Protein AF-A0A957SH81-F1 (afdb_monomer)

pLDDT: mean 86.47, std 14.33, range [43.03, 98.06]

Mean predicted aligned error: 6.51 Å

Solvent-accessible surface area (backbone atoms only — not comparable to full-atom values): 3936 Å² total; per-residue (Å²): 132,85,79,75,82,78,61,67,90,76,64,73,81,71,57,66,62,54,54,49,58,69,67,54,82,62,88,47,74,68,46,46,50,51,50,52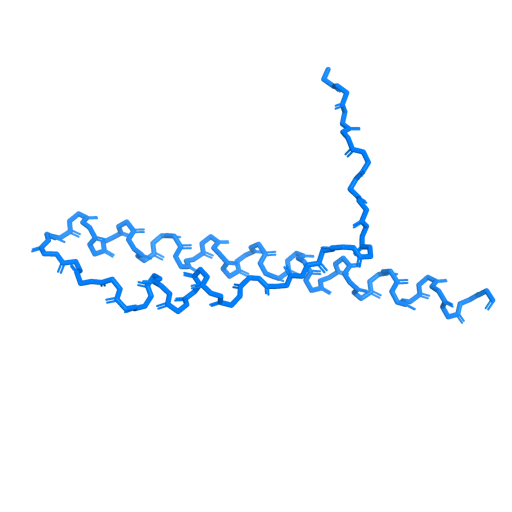,51,51,56,50,52,48,51,54,52,44,51,52,51,53,49,53,51,50,52,53,56,60,56,61,71,77,109

Foldseek 3Di:
DPPDPPPLVPQDQDPVVVVVLVPDDDPDPVSVVVSVVVNVVSVVVVVVNVVSNVVVVVVVVVD

Sequence (63 aa):
MSGENVNIRTIAIDKELEESLRAFKAETPEEVECRRELLRYKRQIDDVVRELIRFSNSSNSRS

Secondary structure (DSSP, 8-state):
-------GGG----HHHHHHHHH----SHHHHHHHHHHHHHHHHHHHHHHHHHHHHHHHHT--

Structure (mmCIF, N/CA/C/O backbone):
data_AF-A0A957SH81-F1
#
_entry.id   AF-A0A957SH81-F1
#
loop_
_atom_site.group_PDB
_atom_site.id
_atom_site.type_symbol
_atom_site.label_atom_id
_atom_site.label_alt_id
_atom_site.label_comp_id
_atom_site.label_asym_id
_atom_site.label_entity_id
_atom_site.label_seq_id
_atom_site.pdbx_PDB_ins_code
_atom_site.Cartn_x
_atom_site.Cartn_y
_atom_site.Cartn_z
_atom_site.occupancy
_atom_site.B_iso_or_equiv
_atom_site.auth_seq_id
_atom_site.auth_comp_id
_atom_site.auth_asym_id
_atom_site.auth_atom_id
_atom_site.pdbx_PDB_model_num
ATOM 1 N N . MET A 1 1 ? 25.392 12.614 -1.530 1.00 43.03 1 MET A N 1
ATOM 2 C CA . MET A 1 1 ? 24.446 11.482 -1.527 1.00 43.03 1 MET A CA 1
ATOM 3 C C . MET A 1 1 ? 24.611 10.780 -2.854 1.00 43.03 1 MET A C 1
ATOM 5 O O . MET A 1 1 ? 24.226 11.340 -3.872 1.00 43.03 1 MET A O 1
ATOM 9 N N . SER A 1 2 ? 25.306 9.648 -2.870 1.00 51.34 2 SER A N 1
ATOM 10 C CA . SER A 1 2 ? 25.476 8.875 -4.098 1.00 5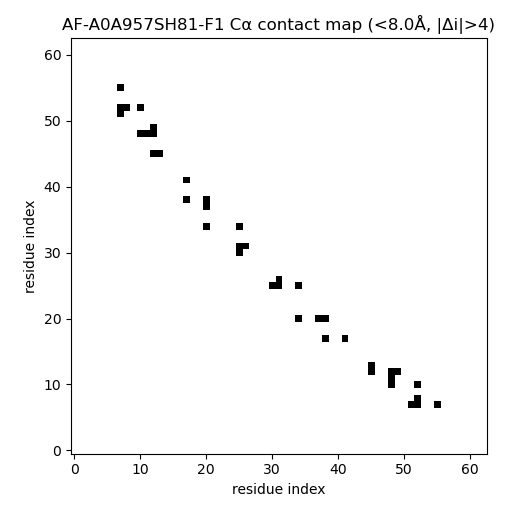1.34 2 SER A CA 1
ATOM 11 C C . SER A 1 2 ? 24.153 8.169 -4.353 1.00 51.34 2 SER A C 1
ATOM 13 O O . SER A 1 2 ? 23.805 7.248 -3.622 1.00 51.34 2 SER A O 1
ATOM 15 N N . GLY A 1 3 ? 23.369 8.684 -5.300 1.00 55.62 3 GLY A N 1
ATOM 16 C CA . GLY A 1 3 ? 22.161 8.008 -5.752 1.00 55.62 3 GLY A CA 1
ATOM 17 C C . GLY A 1 3 ? 22.580 6.683 -6.364 1.00 55.62 3 GLY A C 1
ATOM 18 O O . GLY A 1 3 ? 23.270 6.663 -7.381 1.00 55.62 3 GLY A O 1
ATOM 19 N N . GLU A 1 4 ? 22.244 5.589 -5.696 1.00 70.69 4 GLU A N 1
ATOM 20 C CA . GLU A 1 4 ? 22.466 4.264 -6.245 1.00 70.69 4 GLU A CA 1
ATOM 21 C C . GLU A 1 4 ? 21.592 4.122 -7.493 1.00 70.69 4 GLU A C 1
ATOM 23 O O . GLU A 1 4 ? 20.408 4.474 -7.486 1.00 70.69 4 GLU A O 1
ATOM 28 N N . ASN A 1 5 ? 22.195 3.687 -8.598 1.00 67.00 5 ASN A N 1
ATOM 29 C CA . ASN A 1 5 ? 21.468 3.524 -9.847 1.00 67.00 5 ASN A CA 1
ATOM 30 C C . ASN A 1 5 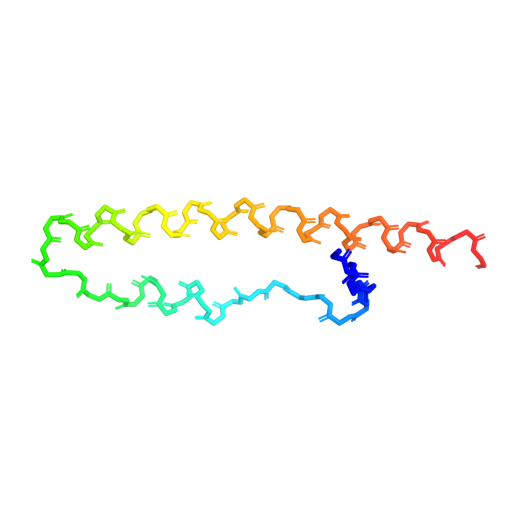? 20.426 2.425 -9.653 1.00 67.00 5 ASN A C 1
ATOM 32 O O . ASN A 1 5 ? 20.765 1.253 -9.492 1.00 67.00 5 ASN A O 1
ATOM 36 N N . VAL A 1 6 ? 19.152 2.807 -9.673 1.00 69.62 6 VAL A N 1
ATOM 37 C CA . VAL A 1 6 ? 18.056 1.852 -9.552 1.00 69.62 6 VAL A CA 1
ATOM 38 C C . VAL A 1 6 ? 18.066 0.951 -10.785 1.00 69.62 6 VAL A C 1
ATOM 40 O O . VAL A 1 6 ? 17.856 1.406 -11.911 1.00 69.62 6 VAL A O 1
ATOM 43 N N . ASN A 1 7 ? 18.309 -0.344 -10.583 1.00 77.44 7 ASN A N 1
ATOM 44 C CA . ASN A 1 7 ? 18.226 -1.321 -11.660 1.00 77.44 7 ASN A CA 1
ATOM 45 C C . ASN A 1 7 ? 16.752 -1.574 -12.006 1.00 77.44 7 ASN A C 1
ATOM 47 O O . ASN A 1 7 ? 16.063 -2.341 -11.340 1.00 77.44 7 ASN A O 1
ATOM 51 N N . ILE A 1 8 ? 16.260 -0.935 -13.068 1.00 73.19 8 ILE A N 1
ATOM 52 C CA . ILE A 1 8 ? 14.836 -0.983 -13.442 1.00 73.19 8 ILE A CA 1
ATOM 53 C C . ILE A 1 8 ? 14.354 -2.418 -13.717 1.00 73.19 8 ILE A C 1
ATOM 55 O O . ILE A 1 8 ? 13.196 -2.739 -13.470 1.00 73.19 8 ILE A O 1
ATOM 59 N N . ARG A 1 9 ? 15.255 -3.315 -14.145 1.00 74.69 9 ARG A N 1
ATOM 60 C CA . ARG A 1 9 ? 14.939 -4.729 -14.418 1.00 74.69 9 ARG A CA 1
ATOM 61 C C . ARG A 1 9 ? 14.562 -5.527 -13.171 1.00 74.69 9 ARG A C 1
ATOM 63 O O . ARG A 1 9 ? 13.966 -6.589 -13.302 1.00 74.69 9 ARG A O 1
ATOM 70 N N . THR A 1 10 ? 14.936 -5.047 -11.988 1.00 79.94 10 THR A N 1
ATOM 71 C CA . THR A 1 10 ? 14.638 -5.704 -10.709 1.00 79.94 10 THR A CA 1
ATOM 72 C C . THR A 1 10 ? 13.496 -5.025 -9.959 1.00 79.94 10 THR A C 1
ATOM 74 O O . THR A 1 10 ? 13.146 -5.472 -8.872 1.00 79.94 10 THR A O 1
ATOM 77 N N . ILE A 1 11 ? 12.910 -3.953 -10.509 1.00 83.94 11 ILE A N 1
ATOM 78 C CA . ILE A 1 11 ? 11.757 -3.283 -9.904 1.00 83.94 11 ILE A CA 1
ATOM 79 C C . ILE A 1 11 ? 10.495 -4.103 -10.196 1.00 83.94 11 ILE A C 1
ATOM 81 O O . ILE A 1 11 ? 10.202 -4.427 -11.347 1.00 83.94 11 ILE A O 1
ATOM 85 N N . ALA A 1 12 ? 9.714 -4.384 -9.156 1.00 86.56 12 A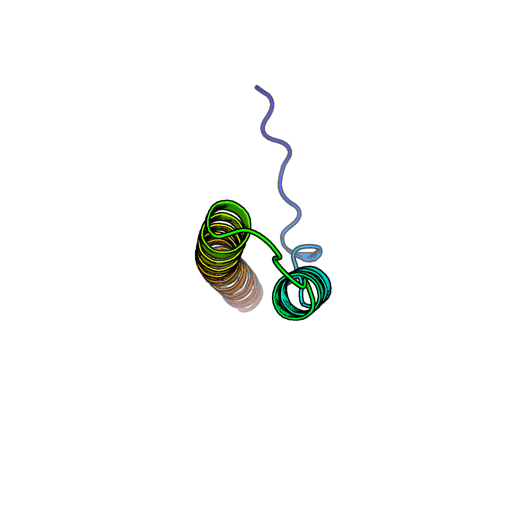LA A N 1
ATOM 86 C CA . ALA A 1 12 ? 8.419 -5.042 -9.260 1.00 8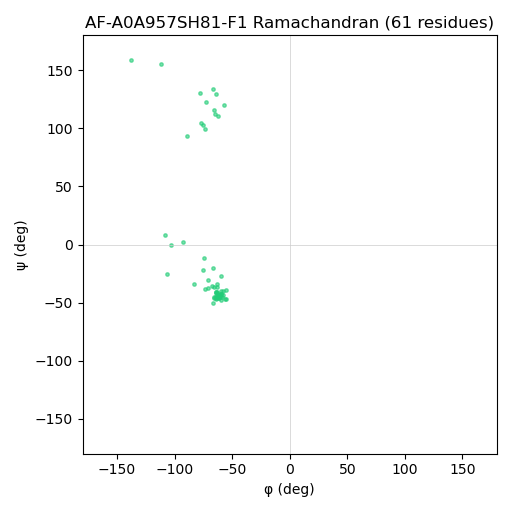6.56 12 ALA A CA 1
ATOM 87 C C . ALA A 1 12 ? 7.394 -4.381 -8.329 1.00 86.56 12 ALA A C 1
ATOM 89 O O . ALA A 1 12 ? 7.754 -3.718 -7.357 1.00 86.56 12 ALA A O 1
ATOM 90 N N . ILE A 1 13 ? 6.109 -4.571 -8.635 1.00 91.00 13 ILE A N 1
ATOM 91 C CA . ILE A 1 13 ? 5.018 -4.191 -7.732 1.00 91.00 13 ILE A CA 1
ATOM 92 C C . ILE A 1 13 ? 4.992 -5.182 -6.572 1.00 91.00 13 ILE A C 1
ATOM 94 O O . ILE A 1 13 ? 4.799 -6.380 -6.791 1.00 91.00 13 ILE A O 1
ATOM 98 N N . ASP A 1 14 ? 5.118 -4.670 -5.354 1.00 90.62 14 ASP A N 1
ATOM 99 C CA . ASP A 1 14 ? 5.004 -5.468 -4.141 1.00 90.62 14 ASP A CA 1
ATOM 100 C C . ASP A 1 14 ? 3.525 -5.761 -3.838 1.00 90.62 14 ASP A C 1
ATOM 102 O O . ASP A 1 14 ? 2.743 -4.891 -3.431 1.00 90.62 14 ASP A O 1
ATOM 106 N N . LYS A 1 15 ? 3.113 -6.999 -4.119 1.00 92.50 15 LYS A N 1
ATOM 107 C CA . LYS A 1 15 ? 1.763 -7.492 -3.819 1.00 92.50 15 LYS A CA 1
ATOM 108 C C . LYS A 1 15 ? 1.638 -7.966 -2.375 1.00 92.50 15 LYS A C 1
ATOM 110 O O . LYS A 1 15 ? 0.584 -7.771 -1.775 1.00 92.50 15 LYS A O 1
ATOM 115 N N . GLU A 1 16 ? 2.706 -8.531 -1.822 1.00 94.12 16 GLU A N 1
ATOM 116 C CA . GLU A 1 16 ? 2.728 -9.098 -0.474 1.00 94.12 16 GLU A CA 1
ATOM 117 C C . GLU A 1 16 ? 2.494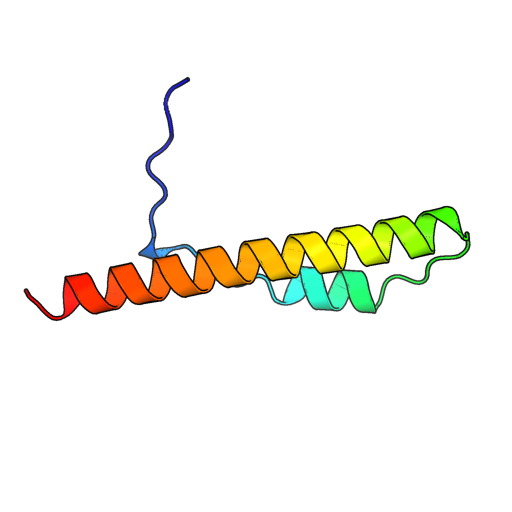 -8.011 0.578 1.00 94.12 16 GLU A C 1
ATOM 119 O O . GLU A 1 16 ? 1.700 -8.195 1.504 1.00 94.12 16 GLU A O 1
ATOM 124 N N . LEU A 1 17 ? 3.096 -6.834 0.390 1.00 93.38 17 LEU A N 1
ATOM 125 C CA . LEU A 1 17 ? 2.876 -5.687 1.265 1.00 93.38 17 LEU A CA 1
ATOM 126 C C . LEU A 1 17 ? 1.418 -5.210 1.234 1.00 93.38 17 LEU A C 1
ATOM 128 O O . LEU A 1 17 ? 0.848 -4.886 2.275 1.00 93.38 17 LEU A O 1
ATOM 132 N N . GLU A 1 18 ? 0.785 -5.171 0.059 1.00 94.31 18 GLU A N 1
ATOM 133 C CA . GLU A 1 18 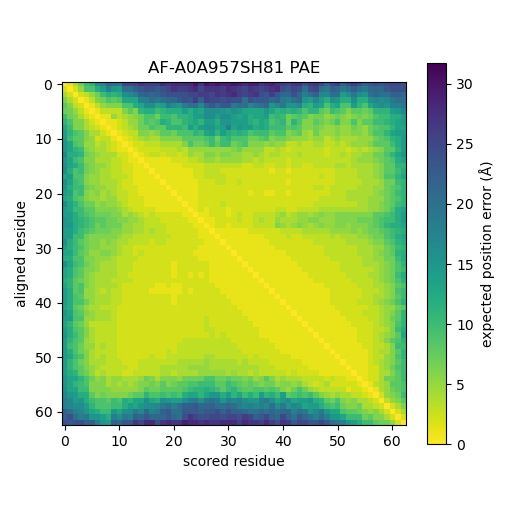? -0.625 -4.779 -0.039 1.00 94.31 18 GLU A CA 1
ATOM 134 C C . GLU A 1 18 ? -1.546 -5.790 0.648 1.00 94.31 18 GLU A C 1
ATOM 136 O O . GLU A 1 18 ? -2.449 -5.394 1.388 1.00 94.31 18 GLU A O 1
ATOM 141 N N . GLU A 1 19 ? -1.322 -7.082 0.418 1.00 96.31 19 GLU A N 1
ATOM 142 C CA . GLU A 1 19 ? -2.079 -8.158 1.058 1.00 96.31 19 GLU A CA 1
ATOM 143 C C . GLU A 1 19 ? -1.918 -8.110 2.581 1.00 96.31 19 GLU A C 1
ATOM 145 O O . GLU A 1 19 ? -2.916 -8.141 3.305 1.00 96.31 19 GLU A O 1
ATOM 150 N N . SER A 1 20 ? -0.691 -7.909 3.062 1.00 96.56 20 SER A N 1
ATOM 151 C CA . SER A 1 20 ? -0.380 -7.760 4.486 1.00 96.56 20 SER A CA 1
ATOM 152 C C . SER A 1 20 ? -1.083 -6.550 5.104 1.00 96.56 20 SER A C 1
ATOM 154 O O . SER A 1 20 ? -1.729 -6.672 6.145 1.00 96.56 20 SER A O 1
ATOM 156 N N . LEU A 1 21 ? -1.045 -5.388 4.441 1.00 95.31 21 LEU A N 1
ATOM 157 C CA . LEU A 1 21 ? -1.746 -4.185 4.904 1.00 95.31 21 LEU A CA 1
ATOM 158 C C . LEU A 1 21 ? -3.265 -4.378 4.927 1.00 95.31 21 LEU A C 1
ATOM 160 O O . LEU A 1 21 ? -3.930 -3.870 5.825 1.00 95.31 21 LEU A O 1
ATOM 164 N N . ARG A 1 22 ? -3.838 -5.111 3.966 1.00 94.50 22 ARG A N 1
ATOM 165 C CA . ARG A 1 22 ? -5.280 -5.417 3.942 1.00 94.50 22 ARG A CA 1
ATOM 166 C C . ARG A 1 22 ? -5.680 -6.411 5.029 1.00 94.50 22 ARG A C 1
ATOM 168 O O . ARG A 1 22 ? -6.759 -6.261 5.601 1.00 94.50 22 ARG A O 1
ATOM 175 N N . ALA A 1 23 ? -4.830 -7.395 5.308 1.00 96.56 23 ALA A N 1
ATOM 176 C CA . ALA A 1 23 ? -5.047 -8.397 6.346 1.00 96.56 23 ALA A CA 1
ATOM 177 C C . ALA A 1 23 ? -4.821 -7.847 7.765 1.00 96.56 23 ALA A C 1
ATOM 179 O O . ALA A 1 23 ? -5.361 -8.404 8.723 1.00 96.56 23 ALA A O 1
ATOM 180 N N . PHE A 1 24 ? -4.059 -6.756 7.906 1.00 95.75 24 PHE A N 1
ATOM 181 C CA . PHE A 1 24 ? -3.797 -6.115 9.191 1.00 95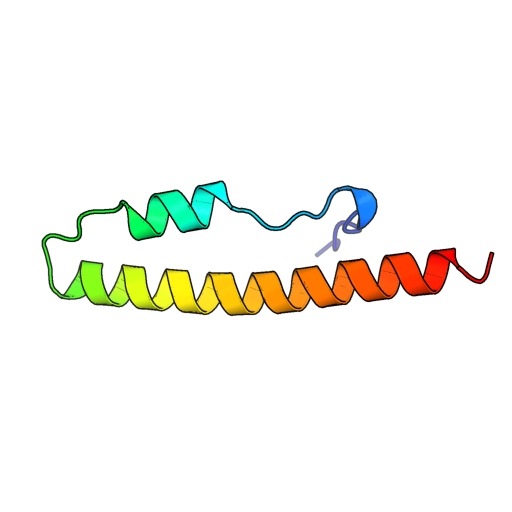.75 24 PHE A CA 1
ATOM 182 C C . PHE A 1 24 ? -5.103 -5.718 9.891 1.00 95.75 24 PHE A C 1
ATOM 184 O O . PHE A 1 24 ? -5.893 -4.918 9.372 1.00 95.75 24 PHE A O 1
ATOM 191 N N . LYS A 1 25 ? -5.323 -6.272 11.086 1.00 96.38 25 LYS A N 1
ATOM 192 C CA . LYS A 1 25 ? -6.466 -5.963 11.946 1.00 96.38 25 LYS A CA 1
ATOM 193 C C . LYS A 1 25 ? -6.106 -4.788 12.850 1.00 96.38 25 LYS A C 1
ATOM 195 O O . LYS A 1 25 ? -5.535 -4.988 13.908 1.00 96.38 25 LYS A O 1
ATOM 200 N N . ALA A 1 26 ? -6.439 -3.582 12.402 1.00 95.25 26 ALA A N 1
ATOM 201 C CA . ALA A 1 26 ? -6.334 -2.385 13.229 1.00 95.25 26 ALA A CA 1
ATOM 202 C C . ALA A 1 26 ? -7.334 -2.453 14.395 1.00 95.25 26 ALA A C 1
ATOM 204 O O . ALA A 1 26 ? -8.508 -2.771 14.179 1.00 95.25 26 ALA A O 1
ATOM 205 N N . GLU A 1 27 ? -6.867 -2.135 15.595 1.00 97.06 27 GLU A N 1
ATOM 206 C CA . GLU A 1 27 ? -7.639 -2.161 16.839 1.00 97.06 27 GLU A CA 1
ATOM 207 C C . GLU A 1 27 ? -7.981 -0.746 17.318 1.00 97.06 27 GLU A C 1
ATOM 209 O O . GLU A 1 27 ? -8.999 -0.549 17.984 1.00 97.06 27 GLU A O 1
ATOM 214 N N . THR A 1 28 ? -7.181 0.251 16.927 1.00 97.88 28 THR A N 1
ATOM 215 C CA . THR A 1 28 ? -7.393 1.660 17.286 1.00 97.88 28 THR A CA 1
ATOM 216 C C . THR A 1 28 ? -7.780 2.528 16.080 1.00 97.88 28 THR A C 1
ATOM 218 O O . THR A 1 28 ? -7.458 2.196 14.931 1.00 97.88 28 THR A O 1
ATOM 221 N N . PRO A 1 29 ? -8.471 3.666 16.293 1.00 97.81 29 PRO A N 1
ATOM 222 C CA . PRO A 1 29 ? -8.729 4.638 15.229 1.00 97.81 29 PRO A CA 1
ATOM 223 C C . PRO A 1 29 ? -7.449 5.125 14.535 1.00 97.81 29 PRO A C 1
ATOM 225 O O . PRO A 1 29 ? -7.420 5.258 13.311 1.00 97.81 29 PRO A O 1
ATOM 228 N N . GLU A 1 30 ? -6.380 5.341 15.298 1.00 97.69 30 GLU A N 1
ATOM 229 C CA . GLU A 1 30 ? -5.086 5.804 14.798 1.00 97.69 30 GLU A CA 1
ATOM 230 C C . GLU A 1 30 ? -4.450 4.773 13.854 1.00 97.69 30 GLU A C 1
ATOM 232 O O . GLU A 1 30 ? -3.924 5.125 12.797 1.00 97.69 30 GLU A O 1
ATOM 237 N N . GLU A 1 31 ? -4.551 3.485 14.182 1.00 97.50 31 GLU A N 1
ATOM 238 C CA . GLU A 1 31 ? -4.084 2.395 13.323 1.00 97.50 31 GLU A CA 1
ATOM 239 C C . GLU A 1 31 ? -4.907 2.268 12.038 1.00 97.50 31 GLU A C 1
ATOM 241 O O . GLU A 1 31 ? -4.360 1.955 10.976 1.00 97.50 31 GLU A O 1
ATOM 246 N N . VAL A 1 32 ? -6.219 2.529 12.099 1.00 97.50 32 VAL A N 1
ATOM 247 C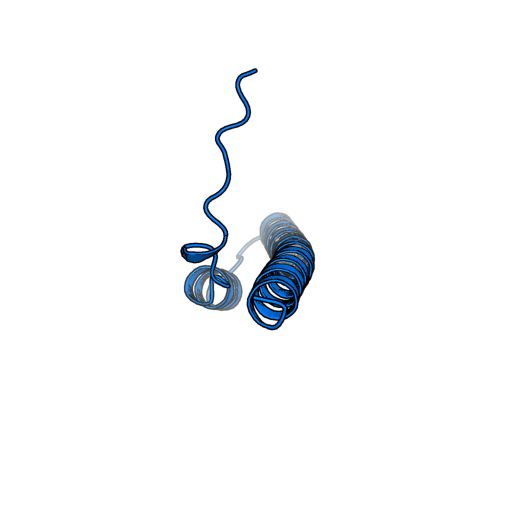 CA . VAL A 1 32 ? -7.077 2.546 10.906 1.00 97.50 32 VAL A CA 1
ATOM 248 C C . VAL A 1 32 ? -6.631 3.642 9.943 1.00 97.50 32 VAL A C 1
ATOM 250 O O . VAL A 1 32 ? -6.504 3.369 8.745 1.00 97.50 32 VAL A O 1
ATOM 253 N N . GLU A 1 33 ? -6.376 4.849 10.447 1.00 98.00 33 GLU A N 1
ATOM 254 C CA . GLU A 1 33 ? -5.888 5.965 9.634 1.00 98.00 33 GLU A CA 1
ATOM 255 C C . GLU A 1 33 ? -4.483 5.693 9.091 1.00 98.00 33 GLU A C 1
ATOM 257 O O . GLU A 1 33 ? -4.273 5.793 7.881 1.00 98.00 33 GLU A O 1
ATOM 262 N N . CYS A 1 34 ? -3.558 5.210 9.925 1.00 97.44 34 CYS A N 1
ATOM 263 C CA . CYS A 1 34 ? -2.216 4.820 9.489 1.00 97.44 34 CYS A CA 1
ATOM 264 C C . CYS A 1 34 ? -2.263 3.782 8.352 1.00 97.44 34 CYS A C 1
ATOM 266 O O . CYS A 1 34 ? -1.646 3.962 7.299 1.00 97.44 34 CYS A O 1
ATOM 268 N N . ARG A 1 35 ? -3.082 2.728 8.490 1.00 97.50 35 ARG A N 1
ATOM 269 C CA . ARG A 1 35 ? -3.277 1.722 7.432 1.00 97.50 35 ARG A CA 1
ATOM 270 C C . ARG A 1 35 ? -3.825 2.344 6.142 1.00 97.50 35 ARG A C 1
ATOM 272 O O . ARG A 1 35 ? -3.402 1.957 5.049 1.00 97.50 35 ARG A O 1
ATOM 279 N N . ARG A 1 36 ? -4.765 3.292 6.233 1.00 97.69 36 ARG A N 1
ATOM 280 C CA . ARG A 1 36 ? -5.316 4.001 5.059 1.00 97.69 36 ARG A CA 1
ATOM 281 C C . ARG A 1 36 ? -4.248 4.830 4.355 1.00 97.69 36 ARG A C 1
ATOM 283 O O . ARG A 1 36 ? -4.174 4.789 3.124 1.00 97.69 36 ARG A O 1
ATOM 290 N N . GLU A 1 37 ? -3.427 5.548 5.112 1.00 98.06 37 GLU A N 1
ATOM 291 C CA . GLU A 1 37 ? -2.326 6.343 4.573 1.00 98.06 37 GLU A CA 1
ATOM 292 C C . GLU A 1 37 ? -1.274 5.464 3.897 1.00 98.06 37 GLU A C 1
ATOM 294 O O . GLU A 1 37 ? -0.912 5.735 2.752 1.00 98.06 37 GLU A O 1
ATOM 299 N N . LEU A 1 38 ? -0.861 4.361 4.529 1.00 97.56 38 LEU A N 1
ATOM 300 C CA . LEU A 1 38 ? 0.084 3.405 3.945 1.00 97.56 38 LEU A CA 1
ATOM 301 C C . LEU A 1 38 ? -0.438 2.814 2.632 1.00 97.56 38 LEU A C 1
ATOM 303 O O . LEU A 1 38 ? 0.280 2.800 1.633 1.00 97.56 38 LEU A O 1
ATOM 307 N N . LEU A 1 39 ? -1.710 2.404 2.581 1.00 96.94 39 LEU A N 1
ATOM 308 C CA . LEU A 1 39 ? -2.332 1.930 1.339 1.00 96.94 39 LEU A CA 1
ATOM 309 C C . LEU A 1 39 ? -2.401 3.025 0.263 1.00 96.94 39 LEU A C 1
ATOM 311 O O . LEU A 1 39 ? -2.289 2.729 -0.928 1.00 96.94 39 LEU A O 1
ATOM 315 N N . ARG A 1 40 ? -2.590 4.294 0.646 1.00 97.88 40 ARG A N 1
ATOM 316 C CA . ARG A 1 40 ? -2.537 5.424 -0.292 1.00 97.88 40 ARG A CA 1
ATOM 317 C C . ARG A 1 40 ? -1.127 5.607 -0.848 1.00 97.88 40 ARG A C 1
ATOM 319 O O . ARG A 1 40 ? -0.990 5.654 -2.068 1.00 97.88 40 ARG A O 1
ATOM 326 N N . TYR A 1 41 ? -0.112 5.659 0.011 1.00 97.44 41 TYR A N 1
ATOM 327 C CA . TYR A 1 41 ? 1.279 5.806 -0.419 1.00 97.44 41 TYR A CA 1
ATOM 328 C C . TYR A 1 41 ? 1.727 4.642 -1.294 1.00 97.44 41 TYR A C 1
ATOM 330 O O . TYR A 1 41 ? 2.311 4.866 -2.350 1.00 97.44 41 TYR A O 1
ATOM 338 N N . LYS A 1 42 ? 1.363 3.410 -0.931 1.00 95.62 42 LYS A N 1
ATOM 339 C CA . LYS A 1 42 ? 1.643 2.225 -1.742 1.00 95.62 42 LYS A CA 1
ATOM 340 C C . LYS A 1 42 ? 1.080 2.358 -3.152 1.00 95.62 42 LYS A C 1
ATOM 342 O O . LYS A 1 42 ? 1.796 2.109 -4.111 1.00 95.62 42 LYS A O 1
ATOM 347 N N . ARG A 1 43 ? -0.177 2.796 -3.303 1.00 96.12 43 ARG A N 1
ATOM 348 C CA . ARG A 1 43 ? -0.775 3.014 -4.634 1.00 96.12 43 ARG A CA 1
ATOM 349 C C . ARG A 1 43 ? -0.001 4.042 -5.459 1.00 96.12 43 ARG A C 1
ATOM 351 O O . ARG A 1 43 ? 0.243 3.796 -6.632 1.00 96.12 43 ARG A O 1
ATOM 358 N N . GLN A 1 44 ? 0.415 5.146 -4.842 1.00 96.94 44 GLN A N 1
ATOM 359 C CA . GLN A 1 44 ? 1.213 6.168 -5.525 1.00 96.94 44 GLN A CA 1
ATOM 360 C C . GLN A 1 44 ? 2.581 5.622 -5.962 1.00 96.94 44 GLN A C 1
ATOM 362 O O . GLN A 1 44 ? 3.012 5.876 -7.083 1.00 96.94 44 GLN A O 1
ATOM 367 N N . ILE A 1 45 ? 3.241 4.837 -5.106 1.00 94.81 45 ILE A N 1
ATOM 368 C CA . ILE A 1 45 ? 4.511 4.176 -5.437 1.00 94.81 45 ILE A CA 1
ATOM 369 C C . ILE A 1 45 ? 4.313 3.173 -6.579 1.00 94.81 45 ILE A C 1
ATOM 371 O O . ILE A 1 45 ? 5.085 3.180 -7.534 1.00 94.81 45 ILE A O 1
ATOM 375 N N . ASP A 1 46 ? 3.264 2.352 -6.523 1.00 95.19 46 ASP A N 1
ATOM 376 C CA . ASP A 1 46 ? 2.930 1.406 -7.587 1.00 95.19 46 ASP A CA 1
ATOM 377 C C . ASP A 1 46 ? 2.717 2.102 -8.935 1.00 95.19 46 ASP A C 1
ATOM 379 O O . ASP A 1 46 ? 3.129 1.569 -9.964 1.00 95.19 46 ASP A O 1
ATOM 383 N N . ASP A 1 47 ? 2.062 3.265 -8.954 1.00 95.25 47 ASP A N 1
ATOM 384 C CA . ASP A 1 47 ? 1.838 4.031 -10.182 1.00 95.25 47 ASP A CA 1
ATOM 385 C C . ASP A 1 47 ? 3.166 4.496 -10.790 1.00 95.25 47 ASP A C 1
ATOM 387 O O . ASP A 1 47 ? 3.411 4.253 -11.974 1.00 95.25 47 ASP A O 1
ATOM 391 N N . VAL A 1 48 ? 4.075 5.027 -9.967 1.00 93.62 48 VAL A N 1
ATOM 392 C CA . VAL A 1 48 ? 5.436 5.388 -10.397 1.00 93.62 48 VAL A CA 1
ATOM 393 C C . VAL A 1 48 ? 6.198 4.160 -10.903 1.00 93.62 48 VAL A C 1
ATOM 395 O O . VAL A 1 48 ? 6.813 4.203 -11.967 1.00 93.62 48 VAL A O 1
ATOM 398 N N . VAL A 1 49 ? 6.130 3.031 -10.195 1.00 92.12 49 VAL A N 1
ATOM 399 C CA . VAL A 1 49 ? 6.772 1.776 -10.614 1.00 92.12 49 VAL A CA 1
ATOM 400 C C . VAL A 1 49 ? 6.219 1.289 -11.956 1.00 92.12 49 VAL A C 1
ATOM 402 O O . VAL A 1 49 ? 6.991 0.914 -12.841 1.00 92.12 49 VAL A O 1
ATOM 405 N N . ARG A 1 50 ? 4.896 1.332 -12.157 1.00 92.00 50 ARG A N 1
ATOM 406 C CA . ARG A 1 50 ? 4.261 0.979 -13.439 1.00 92.00 50 ARG A CA 1
ATOM 407 C C . ARG A 1 50 ? 4.759 1.874 -14.564 1.00 92.00 50 ARG A C 1
ATOM 409 O O . ARG A 1 50 ? 5.000 1.376 -15.662 1.00 92.00 50 ARG A O 1
ATOM 416 N N . GLU A 1 51 ? 4.889 3.173 -14.324 1.00 91.31 51 GLU A N 1
ATOM 417 C CA . GLU A 1 51 ? 5.427 4.110 -15.310 1.00 91.31 51 GLU A CA 1
ATOM 418 C C . GLU A 1 51 ? 6.891 3.807 -15.633 1.00 91.31 51 GLU A C 1
ATOM 420 O O . GLU A 1 51 ? 7.234 3.678 -16.808 1.00 91.31 51 GLU A O 1
ATOM 425 N N . LEU A 1 52 ? 7.736 3.583 -14.624 1.00 88.75 52 LEU A N 1
ATOM 426 C CA . LEU A 1 52 ? 9.145 3.224 -14.816 1.00 88.75 52 LEU A CA 1
ATOM 427 C C . LEU A 1 52 ? 9.310 1.943 -15.645 1.00 88.75 52 LEU A C 1
ATOM 429 O O . LEU A 1 52 ? 10.119 1.905 -16.577 1.00 88.75 52 LEU A O 1
ATOM 433 N N . ILE A 1 53 ? 8.503 0.916 -15.366 1.00 88.25 53 ILE A N 1
ATOM 434 C CA . ILE A 1 53 ? 8.488 -0.329 -16.146 1.00 88.25 53 ILE A CA 1
ATOM 435 C C . ILE A 1 53 ? 8.065 -0.052 -17.597 1.00 88.25 53 ILE A C 1
ATOM 437 O O . ILE A 1 53 ? 8.701 -0.546 -18.531 1.00 88.25 53 ILE A O 1
ATOM 441 N N . ARG A 1 54 ? 7.030 0.774 -17.825 1.00 87.69 54 ARG A N 1
ATOM 442 C CA . ARG A 1 54 ? 6.606 1.158 -19.186 1.00 87.69 54 ARG A CA 1
ATOM 443 C C . ARG A 1 54 ? 7.707 1.898 -19.942 1.00 87.69 54 ARG A C 1
ATOM 445 O O . ARG A 1 54 ? 7.943 1.582 -21.109 1.00 87.69 54 ARG A O 1
ATOM 452 N N . PHE A 1 55 ? 8.385 2.852 -19.303 1.00 85.12 55 PHE A N 1
ATOM 453 C CA . PHE A 1 55 ? 9.498 3.583 -19.911 1.00 85.12 55 PHE A CA 1
ATOM 454 C C . PHE A 1 55 ? 10.650 2.647 -20.278 1.00 85.12 55 PHE A C 1
ATOM 456 O O . PHE A 1 55 ? 11.167 2.725 -21.394 1.00 85.12 55 PHE A O 1
ATOM 463 N N . SER A 1 56 ? 11.009 1.713 -19.394 1.00 82.56 56 SER A N 1
ATOM 464 C CA . SER A 1 56 ? 12.033 0.705 -19.681 1.00 82.56 56 SER A CA 1
ATOM 465 C C . SER A 1 56 ? 11.670 -0.163 -20.890 1.00 82.56 56 SER A C 1
ATOM 467 O O . SER A 1 56 ? 12.468 -0.283 -21.821 1.00 82.56 56 SER A O 1
ATOM 469 N N . ASN A 1 57 ? 10.438 -0.674 -20.947 1.00 79.94 57 ASN A N 1
ATOM 470 C CA . ASN A 1 57 ? 9.971 -1.510 -22.058 1.00 79.94 57 ASN A CA 1
ATOM 471 C C . ASN A 1 57 ? 9.896 -0.744 -23.392 1.00 79.94 57 ASN A C 1
ATOM 473 O O . ASN A 1 57 ? 10.220 -1.289 -24.448 1.00 79.94 57 ASN A O 1
ATOM 477 N N . SER A 1 58 ? 9.510 0.534 -23.349 1.00 77.94 58 SER A N 1
ATOM 478 C CA . SER A 1 58 ? 9.445 1.412 -24.530 1.00 77.94 58 SER A CA 1
ATOM 479 C C . SER A 1 58 ? 10.834 1.784 -25.060 1.00 77.94 58 SER A C 1
ATOM 481 O O . SER A 1 58 ? 11.021 1.992 -26.256 1.00 77.94 58 SER A O 1
ATOM 483 N N . SER A 1 59 ? 11.825 1.861 -24.171 1.00 67.06 59 SER A N 1
ATOM 484 C CA . SER A 1 59 ? 13.222 2.122 -24.536 1.00 67.06 59 SER A CA 1
ATOM 485 C C . SER A 1 59 ? 13.860 0.896 -25.194 1.00 67.06 59 SER A C 1
ATOM 487 O O . SER A 1 59 ? 14.587 1.022 -26.173 1.00 67.06 59 SER A O 1
ATOM 489 N N . ASN A 1 60 ? 13.533 -0.299 -24.694 1.00 60.16 60 ASN A N 1
ATOM 490 C CA . ASN A 1 60 ? 14.078 -1.570 -25.172 1.00 60.16 60 ASN A CA 1
ATOM 491 C C . ASN A 1 60 ? 13.496 -2.029 -26.525 1.00 60.16 60 ASN A C 1
ATOM 493 O O . ASN A 1 60 ? 14.004 -2.968 -27.119 1.00 60.16 60 ASN A O 1
ATOM 497 N N . SER A 1 61 ? 12.428 -1.387 -27.008 1.00 61.00 61 SER A N 1
ATOM 498 C CA . SER A 1 61 ? 11.788 -1.664 -28.306 1.00 61.00 61 SER A CA 1
ATOM 499 C C . SER A 1 61 ? 12.315 -0.783 -29.451 1.00 61.00 61 SER A C 1
ATOM 501 O O . SER A 1 61 ? 11.846 -0.895 -30.582 1.00 61.00 61 SER A O 1
ATOM 503 N N . ARG A 1 62 ? 13.295 0.089 -29.172 1.00 55.91 62 ARG A N 1
ATOM 504 C CA . ARG A 1 62 ? 14.009 0.925 -30.157 1.00 55.91 62 ARG A CA 1
ATOM 505 C C . ARG A 1 62 ? 15.458 0.475 -30.400 1.00 55.91 62 ARG A C 1
ATOM 507 O O . ARG A 1 62 ? 16.208 1.207 -31.040 1.00 55.91 62 ARG A O 1
ATOM 514 N N . SER A 1 63 ? 15.861 -0.675 -29.859 1.00 50.97 63 SER A N 1
ATOM 515 C CA . SER A 1 63 ? 17.189 -1.284 -30.032 1.00 50.97 63 SER A CA 1
ATOM 516 C C . SER A 1 63 ? 17.099 -2.571 -30.833 1.00 50.97 63 SER A C 1
ATOM 518 O O . SER A 1 63 ? 16.077 -3.275 -30.677 1.00 50.97 63 SER A O 1
#

Radius of gyration: 15.89 Å; Cα contacts (8 Å, |Δi|>4): 20; chains: 1; bounding box: 34×21×47 Å